Protein AF-A0A5B9PHZ6-F1 (afdb_monomer_lite)

pLDDT: mean 71.84, std 15.95, range [40.38, 92.25]

Organism: NCBI:txid980251

Secondary structure (DSSP, 8-state):
---EE-TTT--EE-TTTS--EEEEE----------GGG--HHHHHHHHHHHHHHTTT-HHHHTT---EEEEE-HHHHHHHHH-TT------------

Sequence (97 aa):
MIHYSCDRCNKAINAEEEIRYVVRIDVQLAIGDRDNDQIDEASLAELEEMLDEIDAPSDEFTELANAKTFDLCSQCYSEYIDNPLAIETIGLGFSKN

Structure (mmCIF, N/CA/C/O backbone):
data_AF-A0A5B9PHZ6-F1
#
_entry.id   AF-A0A5B9PHZ6-F1
#
loop_
_atom_site.group_PDB
_atom_site.id
_atom_site.type_symbol
_atom_site.label_atom_id
_atom_site.label_alt_id
_atom_site.label_comp_id
_atom_site.label_asym_id
_atom_site.label_entity_id
_atom_site.label_seq_id
_atom_site.pdbx_PDB_ins_code
_atom_site.Cartn_x
_atom_site.Cartn_y
_atom_site.Cartn_z
_atom_site.occupancy
_atom_site.B_iso_or_equiv
_atom_site.auth_seq_id
_atom_site.auth_comp_id
_atom_site.auth_asym_id
_atom_site.auth_atom_id
_atom_site.pdbx_PDB_model_num
ATOM 1 N N . MET A 1 1 ? 0.157 -2.617 24.764 1.00 57.56 1 MET A N 1
ATOM 2 C CA . MET A 1 1 ? -0.662 -3.020 23.604 1.00 57.56 1 MET A CA 1
ATOM 3 C C . MET A 1 1 ? -0.170 -2.239 22.405 1.00 57.56 1 MET A C 1
ATOM 5 O O . MET A 1 1 ? 0.044 -1.041 22.538 1.00 57.56 1 MET A O 1
ATOM 9 N N . ILE A 1 2 ? 0.117 -2.918 21.298 1.00 66.69 2 ILE A N 1
ATOM 10 C CA . ILE A 1 2 ? 0.574 -2.269 20.066 1.00 66.69 2 ILE A CA 1
ATOM 11 C C . ILE A 1 2 ? -0.688 -1.815 19.334 1.00 66.69 2 ILE A C 1
ATOM 13 O O . ILE A 1 2 ? -1.502 -2.650 18.953 1.00 66.69 2 ILE A O 1
ATOM 17 N N . HIS A 1 3 ? -0.883 -0.505 19.210 1.00 70.69 3 HIS A N 1
ATOM 18 C CA . HIS A 1 3 ? -1.966 0.051 18.407 1.00 70.69 3 HIS A CA 1
ATOM 19 C C . HIS A 1 3 ? -1.475 0.170 16.967 1.00 70.69 3 HIS A C 1
ATOM 21 O O . HIS A 1 3 ? -0.425 0.765 16.727 1.00 70.69 3 HIS A O 1
ATOM 27 N N . TYR A 1 4 ? -2.223 -0.400 16.029 1.00 83.50 4 TYR A N 1
ATOM 28 C CA . TYR A 1 4 ? -1.989 -0.204 14.602 1.00 83.50 4 TYR A CA 1
ATOM 29 C C . TYR A 1 4 ? -2.910 0.902 14.099 1.00 83.50 4 TYR A C 1
ATOM 31 O O . TYR A 1 4 ? -3.967 1.140 14.680 1.00 83.50 4 TYR A O 1
ATOM 39 N N . SER A 1 5 ? -2.526 1.591 13.035 1.00 88.69 5 SER A N 1
ATOM 40 C CA . SER A 1 5 ? -3.342 2.629 12.407 1.00 88.69 5 SER A CA 1
ATOM 41 C C . SER A 1 5 ? -3.489 2.327 10.929 1.00 88.69 5 SER A C 1
ATOM 43 O O . SER A 1 5 ? -2.519 1.957 10.282 1.00 88.69 5 SER A O 1
ATOM 45 N N . CYS A 1 6 ? -4.696 2.491 10.401 1.00 91.94 6 CYS A N 1
ATOM 46 C CA . CYS A 1 6 ? -4.942 2.379 8.972 1.00 91.94 6 CYS A CA 1
ATOM 47 C C . CYS A 1 6 ? -4.344 3.594 8.251 1.00 91.94 6 CYS A C 1
ATOM 49 O O . CYS A 1 6 ? -4.803 4.710 8.493 1.00 91.94 6 CYS A O 1
ATOM 51 N N . ASP A 1 7 ? -3.405 3.390 7.327 1.00 90.69 7 ASP A N 1
ATOM 52 C CA . ASP A 1 7 ? -2.720 4.466 6.588 1.00 90.69 7 ASP A CA 1
ATOM 53 C C . ASP A 1 7 ? -3.653 5.267 5.665 1.00 90.69 7 ASP A C 1
ATOM 55 O O . ASP A 1 7 ? -3.338 6.383 5.256 1.00 90.69 7 ASP A O 1
ATOM 59 N N . ARG A 1 8 ? -4.827 4.717 5.326 1.00 88.44 8 ARG A N 1
ATOM 60 C CA . ARG A 1 8 ? -5.790 5.374 4.430 1.00 88.44 8 ARG A CA 1
ATOM 61 C C . ARG A 1 8 ? -6.783 6.278 5.158 1.00 88.44 8 ARG A C 1
ATOM 63 O O . ARG A 1 8 ? -7.061 7.379 4.696 1.00 88.44 8 ARG A O 1
ATOM 70 N N . CYS A 1 9 ? -7.367 5.809 6.261 1.00 90.88 9 CYS A N 1
ATOM 71 C CA . CYS A 1 9 ? -8.396 6.555 7.001 1.00 90.88 9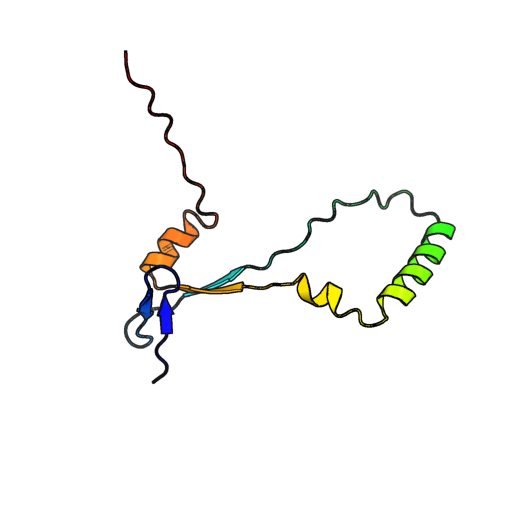 CYS A CA 1
ATOM 72 C C . CYS A 1 9 ? -7.927 7.074 8.366 1.00 90.88 9 CYS A C 1
ATOM 74 O O . CYS A 1 9 ? -8.711 7.713 9.068 1.00 90.88 9 CYS A O 1
ATOM 76 N N . ASN A 1 10 ? -6.677 6.793 8.751 1.00 89.88 10 ASN A N 1
ATOM 77 C CA . ASN A 1 10 ? -6.057 7.140 10.034 1.00 89.88 10 ASN A CA 1
ATOM 78 C C . ASN A 1 10 ? -6.788 6.605 11.279 1.00 89.88 10 ASN A C 1
ATOM 80 O O . ASN A 1 10 ? -6.532 7.055 12.395 1.00 89.88 10 ASN A O 1
ATOM 84 N N . LYS A 1 11 ? -7.697 5.635 11.122 1.00 88.06 11 LYS A N 1
ATOM 85 C CA . LYS A 1 11 ? -8.363 4.986 12.259 1.00 88.06 11 LYS A CA 1
ATOM 86 C C . LYS A 1 11 ? -7.415 4.007 12.943 1.00 88.06 11 LYS A C 1
ATOM 88 O O . LYS A 1 11 ? -6.673 3.296 12.268 1.00 88.06 11 LYS A O 1
ATOM 93 N N . ALA A 1 12 ? -7.478 3.943 14.271 1.00 86.06 12 ALA A N 1
ATOM 94 C CA . ALA A 1 12 ? -6.799 2.901 15.030 1.00 86.06 12 ALA A CA 1
ATOM 95 C C . ALA A 1 12 ? -7.445 1.543 14.721 1.00 86.06 12 ALA A C 1
ATOM 97 O O . ALA A 1 12 ? -8.659 1.409 14.844 1.00 86.06 12 ALA A O 1
ATOM 98 N N . ILE A 1 13 ? -6.628 0.574 14.316 1.00 84.81 13 ILE A N 1
ATOM 99 C CA . ILE A 1 13 ? -7.013 -0.812 14.070 1.00 84.81 13 ILE A CA 1
ATOM 100 C C . ILE A 1 13 ? -6.845 -1.566 15.384 1.00 84.81 13 ILE A C 1
ATOM 102 O O . ILE A 1 13 ? -5.724 -1.713 15.891 1.00 84.81 13 ILE A O 1
ATOM 106 N N . ASN A 1 14 ? -7.954 -2.042 15.941 1.00 81.00 14 ASN A N 1
ATOM 107 C CA . ASN A 1 14 ? -7.911 -2.869 17.139 1.00 81.00 14 ASN A CA 1
ATOM 108 C C . ASN A 1 14 ? -7.722 -4.342 16.752 1.00 81.00 14 ASN A C 1
ATOM 110 O O . ASN A 1 14 ? -8.671 -5.011 16.360 1.00 81.00 14 ASN A O 1
ATOM 114 N N . ALA A 1 15 ? -6.500 -4.866 16.880 1.00 74.75 15 ALA A N 1
ATOM 115 C CA . ALA A 1 15 ? -6.168 -6.238 16.475 1.00 74.75 15 ALA A CA 1
ATOM 116 C C . ALA A 1 15 ? -6.955 -7.339 17.223 1.00 74.75 15 ALA A C 1
ATOM 118 O O . ALA A 1 15 ? -6.920 -8.494 16.805 1.00 74.75 15 ALA A O 1
ATOM 119 N N . GLU A 1 16 ? -7.642 -7.003 18.321 1.00 77.25 16 GLU A N 1
ATOM 120 C CA . GLU A 1 16 ? -8.525 -7.926 19.046 1.00 77.25 16 GLU A CA 1
ATOM 121 C C . GLU A 1 16 ? -9.956 -7.959 18.477 1.00 77.25 16 GLU A C 1
ATOM 123 O O . GLU A 1 16 ? -10.656 -8.956 18.643 1.00 77.25 16 GLU A O 1
ATOM 128 N N . GLU A 1 17 ? -10.392 -6.895 17.793 1.00 77.44 17 GLU A N 1
ATOM 129 C CA . GLU A 1 17 ? -11.771 -6.724 17.307 1.00 77.44 17 GLU A CA 1
ATOM 130 C C . GLU A 1 17 ? -11.885 -6.780 15.776 1.00 77.44 17 GLU A C 1
ATOM 132 O O . GLU A 1 17 ? -12.944 -7.131 15.253 1.00 77.44 17 GLU A O 1
ATOM 137 N N . GLU A 1 18 ? -10.815 -6.462 15.040 1.00 78.94 18 GLU A N 1
ATOM 138 C CA . GLU A 1 18 ? -10.827 -6.397 13.577 1.00 78.94 18 GLU A CA 1
ATOM 139 C C . GLU A 1 18 ? -9.573 -6.994 12.917 1.00 78.94 18 GLU A C 1
ATOM 141 O O . GLU A 1 18 ? -8.473 -7.012 13.473 1.00 78.94 18 GLU A O 1
ATOM 146 N N . ILE A 1 19 ? -9.745 -7.482 11.681 1.00 85.44 19 ILE A N 1
ATOM 147 C CA . ILE A 1 19 ? -8.661 -8.051 10.874 1.00 85.44 19 ILE A CA 1
ATOM 148 C C . ILE A 1 19 ? -7.819 -6.915 10.284 1.00 85.44 19 ILE A C 1
ATOM 150 O O . ILE A 1 19 ? -8.321 -6.073 9.531 1.00 85.44 19 ILE A O 1
ATOM 154 N N . ARG A 1 20 ? -6.521 -6.938 10.597 1.00 88.75 20 ARG A N 1
ATOM 155 C CA . ARG A 1 20 ? -5.491 -6.072 10.013 1.00 88.75 20 ARG A CA 1
ATOM 156 C C . ARG A 1 20 ? -4.995 -6.651 8.690 1.00 88.75 20 ARG A C 1
ATOM 158 O O . ARG A 1 20 ? -4.549 -7.797 8.649 1.00 88.75 20 ARG A O 1
ATOM 165 N N . TYR A 1 21 ? -4.995 -5.833 7.645 1.00 89.75 21 TYR A N 1
ATOM 166 C CA . TYR A 1 21 ? -4.402 -6.163 6.351 1.00 89.75 21 TYR A CA 1
ATOM 167 C C . TYR A 1 21 ? -3.088 -5.410 6.175 1.00 89.75 21 TYR A C 1
ATOM 169 O O . TYR A 1 21 ? -3.015 -4.221 6.470 1.00 89.75 21 TYR A O 1
ATOM 177 N N . VAL A 1 22 ? -2.064 -6.103 5.677 1.00 91.25 22 VAL A N 1
ATOM 178 C CA . VAL A 1 22 ? -0.751 -5.522 5.378 1.00 91.25 22 VAL A CA 1
ATOM 179 C C . VAL A 1 22 ? -0.529 -5.597 3.874 1.00 91.25 22 VAL A C 1
ATOM 181 O O . VAL A 1 22 ? -0.546 -6.686 3.300 1.00 91.25 22 VAL A O 1
ATOM 184 N N . VAL A 1 23 ? -0.338 -4.447 3.234 1.00 90.50 23 VAL A N 1
ATOM 185 C CA . VAL A 1 23 ? -0.077 -4.332 1.796 1.00 90.50 23 VAL A CA 1
ATOM 186 C C . VAL A 1 23 ? 1.387 -3.981 1.596 1.00 90.50 23 VAL A C 1
ATOM 188 O O . VAL A 1 23 ? 1.853 -2.981 2.135 1.00 90.50 23 VAL A O 1
ATOM 191 N N . ARG A 1 24 ? 2.106 -4.777 0.800 1.00 91.06 24 ARG A N 1
ATOM 192 C CA . ARG A 1 24 ? 3.472 -4.469 0.366 1.00 91.06 24 ARG A CA 1
ATOM 193 C C . ARG A 1 24 ? 3.474 -4.169 -1.127 1.00 91.06 24 ARG A C 1
ATOM 195 O O . ARG A 1 24 ? 2.984 -4.978 -1.910 1.00 91.06 24 ARG A O 1
ATOM 202 N N . ILE A 1 25 ? 4.005 -3.009 -1.495 1.00 88.00 25 ILE A N 1
ATOM 203 C CA . ILE A 1 25 ? 4.163 -2.578 -2.882 1.00 88.00 25 ILE A CA 1
ATOM 204 C C . ILE A 1 25 ? 5.649 -2.600 -3.206 1.00 88.00 25 ILE A C 1
ATOM 206 O O . ILE A 1 25 ? 6.413 -1.798 -2.668 1.00 88.00 25 ILE A O 1
ATOM 210 N N . ASP A 1 26 ? 6.015 -3.513 -4.098 1.00 85.62 26 ASP A N 1
ATOM 211 C CA . ASP A 1 26 ? 7.365 -3.679 -4.618 1.00 85.62 26 ASP A CA 1
ATOM 212 C C . ASP A 1 26 ? 7.409 -3.061 -6.028 1.00 85.62 26 ASP A C 1
ATOM 214 O O . ASP A 1 26 ? 6.629 -3.440 -6.903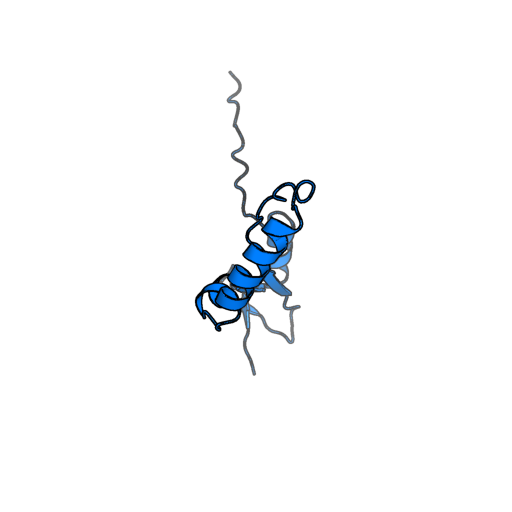 1.00 85.62 26 ASP A 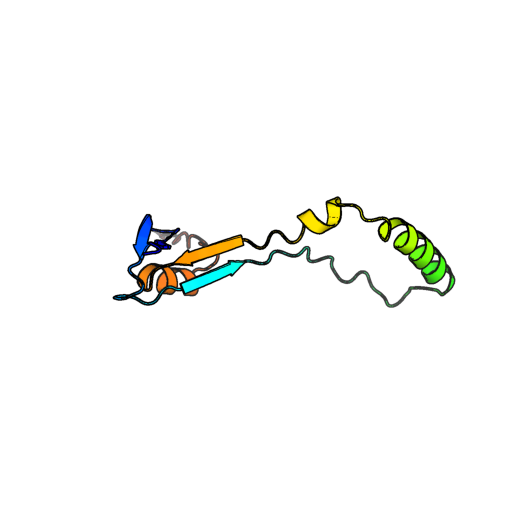O 1
ATOM 218 N N . VAL A 1 27 ? 8.278 -2.067 -6.241 1.00 80.94 27 VAL A N 1
ATOM 219 C CA . VAL A 1 27 ? 8.441 -1.382 -7.535 1.00 80.94 27 VAL A CA 1
ATOM 220 C C . VAL A 1 27 ? 9.778 -1.790 -8.130 1.00 80.94 27 VAL A C 1
ATOM 222 O O . VAL A 1 27 ? 10.808 -1.676 -7.475 1.00 80.94 27 VAL A O 1
ATOM 225 N N . GLN A 1 28 ? 9.756 -2.266 -9.370 1.00 78.12 28 GLN A N 1
ATOM 226 C CA . GLN A 1 28 ? 10.946 -2.691 -10.100 1.00 78.12 28 GLN A CA 1
ATOM 227 C C . GLN A 1 28 ? 10.995 -1.972 -11.444 1.00 78.12 28 GLN A C 1
ATOM 229 O O . GLN A 1 28 ? 9.959 -1.726 -12.067 1.00 78.12 28 GLN A O 1
ATOM 234 N N . LEU A 1 29 ? 12.202 -1.637 -11.901 1.00 79.00 29 LEU A N 1
ATOM 235 C CA . LEU A 1 29 ? 12.392 -1.144 -13.258 1.00 79.00 29 LEU A CA 1
ATOM 236 C C . LEU A 1 29 ? 12.129 -2.289 -14.235 1.00 79.00 29 LEU A C 1
ATOM 238 O O . LEU A 1 29 ? 12.845 -3.288 -14.241 1.00 79.00 29 LEU A O 1
ATOM 242 N N . ALA A 1 30 ? 11.126 -2.120 -15.092 1.00 73.62 30 ALA A N 1
ATOM 243 C CA . ALA A 1 30 ? 10.966 -2.957 -16.269 1.00 73.62 30 ALA A CA 1
ATOM 244 C C . ALA A 1 30 ? 12.024 -2.536 -17.299 1.00 73.62 30 ALA A C 1
ATOM 246 O O . ALA A 1 30 ? 11.759 -1.731 -18.192 1.00 73.62 30 ALA A O 1
ATOM 247 N N . ILE A 1 31 ? 13.254 -3.025 -17.137 1.00 74.25 31 ILE A N 1
ATOM 248 C CA . ILE A 1 31 ? 14.260 -2.947 -18.195 1.00 74.25 31 ILE A CA 1
ATOM 249 C C . ILE A 1 31 ? 13.763 -3.915 -19.269 1.00 74.25 31 ILE A C 1
ATOM 251 O O . ILE A 1 31 ? 13.744 -5.121 -19.044 1.00 74.25 31 ILE A O 1
ATOM 255 N N . GLY A 1 32 ? 13.245 -3.379 -20.379 1.00 55.72 32 GLY A N 1
ATOM 256 C CA . GLY A 1 32 ? 12.768 -4.201 -21.489 1.00 55.72 32 GLY A CA 1
ATOM 257 C C . GLY A 1 32 ? 13.870 -5.157 -21.922 1.00 55.72 32 GLY A C 1
ATOM 258 O O . GLY A 1 32 ? 15.025 -4.730 -21.970 1.00 55.72 32 GLY A O 1
ATOM 259 N N . ASP A 1 33 ? 13.508 -6.418 -22.184 1.00 53.00 33 ASP A N 1
ATOM 260 C CA . ASP A 1 33 ? 14.409 -7.436 -22.726 1.00 53.00 33 ASP A CA 1
ATOM 261 C C . ASP A 1 33 ? 15.202 -6.812 -23.873 1.00 53.00 33 ASP A C 1
ATOM 263 O O . ASP A 1 33 ? 14.694 -6.593 -24.973 1.00 53.00 33 ASP A O 1
ATOM 267 N N . ARG A 1 34 ? 16.448 -6.431 -23.587 1.00 53.50 34 ARG A N 1
ATOM 268 C CA . ARG A 1 34 ? 17.397 -6.081 -24.630 1.00 53.50 34 ARG A CA 1
ATOM 269 C C . ARG A 1 34 ? 17.653 -7.409 -25.314 1.00 53.50 34 ARG A C 1
ATOM 271 O O . ARG A 1 34 ? 18.144 -8.310 -24.643 1.00 53.50 34 ARG A O 1
ATOM 278 N N . ASP A 1 35 ? 17.232 -7.525 -26.572 1.00 51.62 35 ASP A N 1
ATOM 279 C CA . ASP A 1 35 ? 17.379 -8.706 -27.425 1.00 51.62 35 ASP A CA 1
ATOM 280 C C . ASP A 1 35 ? 18.673 -9.472 -27.089 1.00 51.62 35 ASP A C 1
ATOM 282 O O . ASP A 1 35 ? 19.766 -9.096 -27.510 1.00 51.62 35 ASP A O 1
ATOM 286 N N . ASN A 1 36 ? 18.547 -10.538 -26.290 1.00 52.84 36 ASN A N 1
ATOM 287 C CA . ASN A 1 36 ? 19.668 -11.376 -25.845 1.00 52.84 36 ASN A CA 1
ATOM 288 C C . ASN A 1 36 ? 20.188 -12.282 -26.977 1.00 52.84 36 ASN A C 1
ATOM 290 O O . ASN A 1 36 ? 21.158 -13.013 -26.804 1.00 52.84 36 ASN A O 1
ATOM 294 N N . ASP A 1 37 ? 19.568 -12.222 -28.156 1.00 52.00 37 ASP A N 1
ATOM 295 C CA . ASP A 1 37 ? 19.827 -13.138 -29.266 1.00 52.00 37 ASP A CA 1
ATOM 296 C C . ASP A 1 37 ? 21.069 -12.764 -30.104 1.00 52.00 37 ASP A C 1
ATOM 298 O O . ASP A 1 37 ? 21.364 -13.431 -31.096 1.00 52.00 37 ASP A O 1
ATOM 302 N N . GLN A 1 38 ? 21.816 -11.715 -29.730 1.00 52.25 38 GLN A N 1
ATOM 303 C CA . GLN A 1 38 ? 23.059 -11.304 -30.407 1.00 52.25 38 GLN A CA 1
ATOM 304 C C . GLN A 1 38 ? 24.199 -10.936 -29.446 1.00 52.25 38 GLN A C 1
ATOM 306 O O . GLN A 1 38 ? 25.019 -10.077 -29.766 1.00 52.25 38 GLN A O 1
ATOM 311 N N . ILE A 1 39 ? 24.288 -11.572 -28.276 1.00 55.81 39 ILE A N 1
ATOM 312 C CA . ILE A 1 39 ? 25.510 -11.458 -27.468 1.00 55.81 39 ILE A CA 1
ATOM 313 C C . ILE A 1 39 ? 26.557 -12.401 -28.074 1.00 55.81 39 ILE A C 1
ATOM 315 O O . ILE A 1 39 ? 26.465 -13.622 -27.947 1.00 55.81 39 ILE A O 1
ATOM 319 N N . ASP A 1 40 ? 27.523 -11.834 -28.795 1.00 57.78 40 ASP A N 1
ATOM 320 C CA . ASP A 1 40 ? 28.715 -12.562 -29.217 1.00 57.78 40 ASP A CA 1
ATOM 321 C C . ASP A 1 40 ? 29.649 -12.819 -28.016 1.00 57.78 40 ASP A C 1
ATOM 323 O O . ASP A 1 40 ? 29.584 -12.162 -26.979 1.00 57.78 40 ASP A O 1
ATOM 327 N N . GLU A 1 41 ? 30.524 -13.818 -28.125 1.00 57.09 41 GLU A N 1
ATOM 328 C CA . GLU A 1 41 ? 31.405 -14.231 -27.019 1.00 57.09 41 GLU A CA 1
ATOM 329 C C . GLU A 1 41 ? 32.434 -13.148 -26.634 1.00 57.09 41 GLU A C 1
ATOM 331 O O . GLU A 1 41 ? 32.989 -13.175 -25.540 1.00 57.09 41 GLU A O 1
ATOM 336 N N . ALA A 1 42 ? 32.637 -12.147 -27.500 1.00 57.00 42 ALA A N 1
ATOM 337 C CA . ALA A 1 42 ? 33.414 -10.948 -27.192 1.00 57.00 42 ALA A CA 1
ATOM 338 C C . ALA A 1 42 ? 32.637 -9.972 -26.287 1.00 57.00 42 ALA A C 1
ATOM 340 O O . ALA A 1 42 ? 33.214 -9.425 -25.350 1.00 57.00 42 ALA A O 1
ATOM 341 N N . SER A 1 43 ? 31.329 -9.813 -26.513 1.00 60.16 43 SER A N 1
ATOM 342 C CA . SER A 1 43 ? 30.435 -9.003 -25.678 1.00 60.16 43 SER A CA 1
ATOM 343 C C . SER A 1 43 ? 30.225 -9.615 -24.291 1.00 60.16 43 SER A C 1
ATOM 345 O O . SER A 1 43 ? 30.029 -8.879 -23.332 1.00 60.16 43 SER A O 1
ATOM 347 N N . LEU A 1 44 ? 30.294 -10.946 -24.147 1.00 62.09 44 LEU A N 1
ATOM 348 C CA . LEU A 1 44 ? 30.238 -11.598 -22.828 1.00 62.09 44 LEU A CA 1
ATOM 349 C C . LEU A 1 44 ? 31.430 -11.224 -21.938 1.00 62.09 44 LEU A C 1
ATOM 351 O O . LEU A 1 44 ? 31.235 -10.997 -20.749 1.00 62.09 44 LEU A O 1
ATOM 355 N N . ALA A 1 45 ? 32.632 -11.113 -22.508 1.00 65.75 45 ALA A N 1
ATOM 356 C CA . ALA A 1 45 ? 33.826 -10.720 -21.760 1.00 65.75 45 ALA A CA 1
ATOM 357 C C . ALA A 1 45 ? 33.780 -9.244 -21.321 1.00 65.75 45 ALA A C 1
ATOM 359 O O . ALA A 1 45 ? 34.160 -8.928 -20.197 1.00 65.75 45 ALA A O 1
ATOM 360 N N . GLU A 1 46 ? 33.263 -8.347 -22.171 1.00 60.72 46 GLU A N 1
ATOM 361 C CA . GLU A 1 46 ? 33.008 -6.949 -21.783 1.00 60.72 46 GLU A CA 1
ATOM 362 C C . GLU A 1 46 ? 31.911 -6.845 -20.710 1.00 60.72 46 GLU A C 1
ATOM 364 O O . GLU A 1 46 ? 32.022 -6.038 -19.790 1.00 60.72 46 GLU A O 1
ATOM 369 N N . LEU A 1 47 ? 30.868 -7.682 -20.779 1.00 63.78 47 LEU A N 1
ATOM 370 C CA . LEU A 1 47 ? 29.827 -7.736 -19.750 1.00 63.78 47 LEU A CA 1
ATOM 371 C C . LEU A 1 47 ? 30.356 -8.274 -18.414 1.00 63.78 47 LEU A C 1
ATOM 373 O O . LEU A 1 47 ? 29.958 -7.750 -17.379 1.00 63.78 47 LEU A O 1
ATOM 377 N N . GLU A 1 48 ? 31.242 -9.275 -18.413 1.00 62.81 48 GLU A N 1
ATOM 378 C CA . GLU A 1 48 ? 31.908 -9.753 -17.190 1.00 62.81 48 GLU A CA 1
ATOM 379 C C . GLU A 1 48 ? 32.756 -8.651 -16.541 1.00 62.81 48 GLU A C 1
ATOM 381 O O . GLU A 1 48 ? 32.644 -8.444 -15.336 1.00 62.81 48 GLU A O 1
ATOM 386 N N . GLU A 1 49 ? 33.519 -7.879 -17.322 1.00 65.88 49 GLU A N 1
ATOM 387 C CA . GLU A 1 49 ? 34.309 -6.752 -16.800 1.00 65.88 49 GLU A CA 1
ATOM 388 C C . GLU A 1 49 ? 33.415 -5.641 -16.214 1.00 65.88 49 GLU A C 1
ATOM 390 O O . GLU A 1 49 ? 33.708 -5.095 -15.149 1.00 65.88 49 GLU A O 1
ATOM 395 N N . MET A 1 50 ? 32.276 -5.353 -16.854 1.00 62.44 50 MET A N 1
ATOM 396 C CA . MET A 1 50 ? 31.287 -4.399 -16.338 1.00 62.44 50 MET A CA 1
ATOM 397 C C . MET A 1 50 ? 30.558 -4.909 -15.085 1.00 62.44 50 MET A C 1
ATOM 399 O O . MET A 1 50 ? 30.214 -4.115 -14.211 1.00 62.44 50 MET A O 1
ATOM 403 N N . LEU A 1 51 ? 30.293 -6.215 -14.983 1.00 63.47 51 LEU A N 1
ATOM 404 C CA . LEU A 1 51 ? 29.662 -6.824 -13.809 1.00 63.47 51 LEU A CA 1
ATOM 405 C C . LEU A 1 51 ? 30.620 -6.867 -12.611 1.00 63.47 51 LEU A C 1
ATOM 407 O O . LEU A 1 51 ? 30.180 -6.578 -11.501 1.00 63.47 51 LEU A O 1
ATOM 411 N N . ASP A 1 52 ? 31.912 -7.123 -12.834 1.00 62.56 52 ASP A N 1
ATOM 412 C CA . ASP A 1 52 ? 32.956 -7.027 -11.802 1.00 62.56 52 ASP A CA 1
ATOM 413 C C . ASP A 1 52 ? 33.096 -5.589 -11.254 1.00 62.56 52 ASP A C 1
ATOM 415 O O . ASP A 1 52 ? 33.416 -5.394 -10.078 1.00 62.56 52 ASP A O 1
ATOM 419 N N . GLU A 1 53 ? 32.805 -4.566 -12.069 1.00 57.22 53 GLU A N 1
ATOM 420 C CA . GLU A 1 53 ? 32.753 -3.161 -11.633 1.00 57.22 53 GLU A CA 1
ATOM 421 C C . GLU A 1 53 ? 31.475 -2.838 -10.822 1.00 57.22 53 GLU A C 1
ATOM 423 O O . GLU A 1 53 ? 31.511 -2.000 -9.918 1.00 57.22 53 GLU A O 1
ATOM 428 N N . ILE A 1 54 ? 30.362 -3.539 -11.087 1.00 55.94 54 ILE A N 1
ATOM 429 C CA . ILE A 1 54 ? 29.082 -3.427 -10.354 1.00 55.94 54 ILE A CA 1
ATOM 430 C C . ILE A 1 54 ? 29.102 -4.203 -9.023 1.00 55.94 54 ILE A C 1
ATOM 432 O O . ILE A 1 54 ? 28.386 -3.824 -8.094 1.00 55.94 54 ILE A O 1
ATOM 436 N N . ASP A 1 55 ? 29.921 -5.253 -8.901 1.00 51.72 55 ASP A N 1
ATOM 437 C CA . ASP A 1 55 ? 30.074 -6.051 -7.671 1.00 51.72 55 ASP A CA 1
ATOM 438 C C . ASP A 1 55 ? 30.891 -5.322 -6.580 1.00 51.72 55 ASP A C 1
ATOM 440 O O . ASP A 1 55 ? 30.972 -5.759 -5.426 1.00 51.72 55 ASP A O 1
ATOM 444 N N . ALA A 1 56 ? 31.451 -4.147 -6.897 1.00 52.31 56 ALA A N 1
ATOM 445 C CA . ALA A 1 56 ? 31.748 -3.154 -5.876 1.00 52.31 56 ALA A CA 1
ATOM 446 C C . ALA A 1 56 ? 30.405 -2.703 -5.279 1.00 52.31 56 ALA A C 1
ATOM 448 O O . ALA A 1 56 ? 29.585 -2.182 -6.029 1.00 52.31 56 ALA A O 1
ATOM 449 N N . PRO A 1 57 ? 30.146 -2.876 -3.966 1.00 46.50 57 PRO A N 1
ATOM 450 C CA . PRO A 1 57 ? 28.844 -2.587 -3.376 1.00 46.50 57 PRO A CA 1
ATOM 451 C C . PRO A 1 57 ? 28.530 -1.096 -3.527 1.00 46.50 57 PRO A C 1
ATOM 453 O O . PRO A 1 57 ? 28.891 -0.271 -2.689 1.00 46.50 57 PRO A O 1
ATOM 456 N N . SER A 1 58 ? 27.885 -0.743 -4.634 1.00 49.53 58 SER A N 1
ATOM 457 C CA . SER A 1 58 ? 27.305 0.563 -4.844 1.00 49.53 58 SER A CA 1
ATOM 458 C C . SER A 1 58 ? 25.977 0.532 -4.104 1.00 49.53 58 SER A C 1
ATOM 460 O O . SER A 1 58 ? 25.011 -0.118 -4.505 1.00 49.53 58 SER A O 1
ATOM 462 N N . ASP A 1 59 ? 25.935 1.232 -2.973 1.00 52.19 59 ASP A N 1
ATOM 463 C CA . ASP A 1 59 ? 24.708 1.463 -2.202 1.00 52.19 59 ASP A CA 1
ATOM 464 C C . ASP A 1 59 ? 23.560 2.033 -3.074 1.00 52.19 59 ASP A C 1
ATOM 466 O O . ASP A 1 59 ? 22.399 1.975 -2.677 1.00 52.19 59 ASP A O 1
ATOM 470 N N . GLU A 1 60 ? 23.852 2.519 -4.289 1.00 50.22 60 GLU A N 1
ATOM 471 C CA . GLU A 1 60 ? 22.888 3.061 -5.252 1.00 50.22 60 GLU A CA 1
ATOM 472 C C . GLU A 1 60 ? 21.878 2.032 -5.793 1.00 50.22 60 GLU A C 1
ATOM 474 O O . GLU A 1 60 ? 20.725 2.393 -6.033 1.00 50.22 60 GLU A O 1
ATOM 479 N N . PHE A 1 61 ? 22.235 0.748 -5.949 1.00 44.81 61 PHE A N 1
ATOM 480 C CA . PHE A 1 61 ? 21.271 -0.249 -6.455 1.00 44.81 61 PHE A CA 1
ATOM 481 C C . PHE A 1 61 ? 20.290 -0.739 -5.381 1.00 44.81 61 PHE A C 1
ATOM 483 O O . PHE A 1 61 ? 19.173 -1.162 -5.691 1.00 44.81 61 PHE A O 1
ATOM 490 N N . THR A 1 62 ? 20.671 -0.636 -4.108 1.00 48.56 62 THR A N 1
ATOM 491 C CA . THR A 1 62 ? 19.818 -1.037 -2.980 1.00 48.56 62 THR A CA 1
ATOM 492 C C . THR A 1 62 ? 18.653 -0.058 -2.782 1.00 48.56 62 THR A C 1
ATOM 494 O O . THR A 1 62 ? 17.582 -0.463 -2.329 1.00 48.56 62 THR A O 1
ATOM 497 N N . GLU A 1 63 ? 18.795 1.204 -3.208 1.00 48.91 63 GLU A N 1
ATOM 498 C CA . GLU A 1 63 ? 17.710 2.197 -3.159 1.00 48.91 63 GLU A CA 1
ATOM 499 C C . GLU A 1 63 ? 16.575 1.932 -4.165 1.00 48.91 63 GLU A C 1
ATOM 501 O O . GLU A 1 63 ? 15.485 2.487 -4.025 1.00 48.91 63 GLU A O 1
ATOM 506 N N . LEU A 1 64 ? 16.772 1.074 -5.172 1.00 51.22 64 LEU A N 1
ATOM 507 C CA . LEU A 1 64 ? 15.749 0.795 -6.189 1.00 51.22 64 LEU A CA 1
ATOM 508 C C . LEU A 1 64 ? 14.674 -0.199 -5.732 1.00 51.22 64 LEU A C 1
ATOM 510 O O . LEU A 1 64 ? 13.564 -0.176 -6.263 1.00 51.22 64 LEU A O 1
ATOM 514 N N . ALA A 1 65 ? 14.943 -1.005 -4.704 1.00 53.00 65 ALA A N 1
ATOM 515 C CA . ALA A 1 65 ? 13.959 -1.896 -4.092 1.00 53.00 65 ALA A CA 1
ATOM 516 C C . ALA A 1 65 ? 13.212 -1.194 -2.942 1.00 53.00 65 ALA A C 1
ATOM 518 O O . ALA A 1 65 ? 13.195 -1.660 -1.803 1.00 53.00 65 ALA A O 1
ATOM 519 N N . ASN A 1 66 ? 12.582 -0.051 -3.228 1.00 60.38 66 ASN A N 1
ATOM 520 C CA . ASN A 1 66 ? 11.766 0.678 -2.253 1.00 60.38 66 ASN A CA 1
ATOM 521 C C . ASN A 1 66 ? 10.416 -0.024 -2.025 1.00 60.38 66 ASN A C 1
ATOM 523 O O . ASN A 1 66 ? 9.367 0.443 -2.474 1.00 60.38 66 ASN A O 1
ATOM 527 N N . ALA A 1 67 ? 10.443 -1.149 -1.311 1.00 71.38 67 ALA A N 1
ATOM 528 C CA . ALA A 1 67 ? 9.251 -1.847 -0.853 1.00 71.38 67 ALA A CA 1
ATOM 529 C C . ALA A 1 67 ? 8.511 -0.987 0.184 1.00 71.38 67 ALA A C 1
ATOM 531 O O . ALA A 1 67 ? 8.961 -0.831 1.323 1.00 71.38 67 ALA A O 1
ATOM 532 N N . LYS A 1 68 ? 7.361 -0.416 -0.183 1.00 84.62 68 LYS A N 1
ATOM 533 C CA . LYS A 1 68 ? 6.512 0.315 0.772 1.00 84.62 68 LYS A CA 1
ATOM 534 C C . LYS A 1 68 ? 5.509 -0.644 1.396 1.00 84.62 68 LYS A C 1
ATOM 536 O O . LYS A 1 68 ? 4.826 -1.376 0.684 1.00 84.62 68 LYS A O 1
ATOM 541 N N . THR A 1 69 ? 5.417 -0.626 2.722 1.00 88.94 69 THR A N 1
ATOM 542 C CA . THR A 1 69 ? 4.445 -1.423 3.478 1.00 88.94 69 THR A CA 1
ATOM 543 C C . THR A 1 69 ? 3.402 -0.504 4.100 1.00 88.94 69 THR A C 1
ATOM 545 O O . THR A 1 69 ? 3.767 0.524 4.665 1.00 88.94 69 THR A O 1
ATOM 548 N N . PHE A 1 70 ? 2.132 -0.887 4.001 1.00 91.00 70 PHE A N 1
ATOM 549 C CA . PHE A 1 70 ? 0.984 -0.143 4.511 1.00 91.00 70 PHE A CA 1
ATOM 550 C C . PHE A 1 70 ? 0.065 -1.051 5.324 1.00 91.00 70 PHE A C 1
ATOM 552 O O . PHE A 1 70 ? -0.127 -2.221 4.984 1.00 91.00 70 PHE A O 1
ATOM 559 N N . ASP A 1 71 ? -0.546 -0.489 6.356 1.00 91.75 71 ASP A N 1
ATOM 560 C CA . ASP A 1 71 ? -1.559 -1.112 7.192 1.00 91.75 71 ASP A CA 1
ATOM 561 C C . ASP A 1 71 ? -2.950 -0.596 6.823 1.00 91.75 71 ASP A C 1
ATOM 563 O O . ASP A 1 71 ? -3.213 0.605 6.812 1.00 91.75 71 ASP A O 1
ATOM 567 N N . LEU A 1 72 ? -3.879 -1.511 6.546 1.00 92.19 72 LEU A N 1
ATOM 568 C CA . LEU A 1 72 ? -5.260 -1.193 6.191 1.00 92.19 72 LEU A CA 1
ATOM 569 C C . LEU A 1 72 ? -6.251 -1.938 7.091 1.00 92.19 72 LEU A C 1
ATOM 571 O O . LEU A 1 72 ? -6.066 -3.108 7.433 1.00 92.19 72 LEU A O 1
ATOM 575 N N . CYS A 1 73 ? -7.347 -1.261 7.439 1.00 92.25 73 CYS A N 1
ATOM 576 C CA . CYS A 1 73 ? -8.517 -1.909 8.028 1.00 92.25 73 CYS A CA 1
ATOM 577 C C . CYS A 1 73 ? -9.319 -2.662 6.954 1.00 92.25 73 CYS A C 1
ATOM 579 O O . CYS A 1 73 ? -9.149 -2.433 5.754 1.00 92.25 73 CYS A O 1
ATOM 581 N N . SER A 1 74 ? -10.255 -3.512 7.379 1.00 90.06 74 SER A N 1
ATOM 582 C CA . SER A 1 74 ? -11.063 -4.347 6.472 1.00 90.06 74 SER A CA 1
ATOM 583 C C . SER A 1 74 ? -11.817 -3.544 5.395 1.00 90.06 74 SER A C 1
ATOM 585 O O . SER A 1 74 ? -11.905 -3.975 4.247 1.00 90.06 74 SER A O 1
ATOM 587 N N . GLN A 1 75 ? -12.318 -2.350 5.736 1.00 90.94 75 GLN A N 1
ATOM 588 C CA . GLN A 1 75 ? -13.008 -1.470 4.783 1.00 90.94 75 GLN A CA 1
ATOM 589 C C . GLN A 1 75 ? -12.041 -0.918 3.727 1.00 90.94 75 GLN A C 1
ATOM 591 O O . GLN A 1 75 ? -12.250 -1.107 2.531 1.00 90.94 75 GLN A O 1
ATOM 596 N N . CYS A 1 76 ? -10.939 -0.303 4.164 1.00 91.50 76 CYS A N 1
ATOM 597 C CA . CYS A 1 76 ? -9.950 0.279 3.258 1.00 91.50 76 CYS A CA 1
ATOM 598 C C . CYS A 1 76 ? -9.245 -0.775 2.397 1.00 91.50 76 CYS A C 1
ATOM 600 O O . CYS A 1 76 ? -8.876 -0.471 1.266 1.00 91.50 76 CYS A O 1
ATOM 602 N N . TYR A 1 77 ? -9.097 -2.001 2.904 1.00 92.00 77 TYR A N 1
ATOM 603 C CA . TYR A 1 77 ? -8.625 -3.140 2.124 1.00 92.00 77 TYR A CA 1
ATOM 604 C C . TYR A 1 77 ? -9.570 -3.468 0.962 1.00 92.00 77 TYR A C 1
ATOM 606 O O . TYR A 1 77 ? -9.108 -3.602 -0.169 1.00 92.00 77 TYR A O 1
ATOM 614 N N . SER A 1 78 ? -10.883 -3.547 1.213 1.00 91.31 78 SER A N 1
ATOM 615 C CA . SER A 1 78 ? -11.852 -3.854 0.151 1.00 91.31 78 SER A CA 1
ATOM 616 C C . SER A 1 78 ? -11.834 -2.816 -0.976 1.00 91.31 78 SER A C 1
ATOM 618 O O . SER A 1 78 ? -11.826 -3.183 -2.146 1.00 91.31 78 SER A O 1
ATOM 620 N N . GLU A 1 79 ? -11.715 -1.532 -0.632 1.00 90.44 79 GLU A N 1
ATOM 621 C CA . GLU A 1 79 ? -11.579 -0.456 -1.617 1.00 90.44 79 GLU A CA 1
ATOM 622 C C . GLU A 1 79 ? -10.226 -0.484 -2.342 1.00 90.44 79 GLU A C 1
ATOM 624 O O . GLU A 1 79 ? -10.143 -0.126 -3.513 1.00 90.44 79 GLU A O 1
ATOM 629 N N . TYR A 1 80 ? -9.150 -0.875 -1.652 1.00 91.44 80 TYR A N 1
ATOM 630 C CA . TYR A 1 80 ? -7.821 -0.980 -2.254 1.00 91.44 80 TYR A CA 1
ATOM 631 C C . TYR A 1 80 ? -7.750 -2.110 -3.286 1.00 91.44 80 TYR A C 1
ATOM 633 O O . TYR A 1 80 ? -7.153 -1.927 -4.338 1.00 91.44 80 TYR A O 1
ATOM 641 N N . ILE A 1 81 ? -8.370 -3.262 -3.018 1.00 91.19 81 ILE A N 1
ATOM 642 C CA . ILE A 1 81 ? -8.406 -4.376 -3.978 1.00 91.19 81 ILE A CA 1
ATOM 643 C C . ILE A 1 81 ? -9.203 -4.023 -5.238 1.00 91.19 81 ILE A C 1
ATOM 645 O O . ILE A 1 81 ? -8.837 -4.472 -6.321 1.00 91.19 81 ILE A O 1
ATOM 649 N N . ASP A 1 82 ? -10.261 -3.222 -5.107 1.00 90.88 82 ASP A N 1
ATOM 650 C CA . ASP A 1 82 ? -11.070 -2.785 -6.249 1.00 90.88 82 ASP A CA 1
ATOM 651 C C . ASP A 1 82 ? -10.319 -1.783 -7.143 1.00 90.88 82 ASP A C 1
ATOM 653 O O . ASP A 1 82 ? -10.365 -1.875 -8.369 1.00 90.88 82 ASP A O 1
ATOM 657 N N . ASN A 1 83 ? -9.562 -0.858 -6.539 1.00 89.00 83 ASN A N 1
ATOM 658 C CA . ASN A 1 83 ? -8.790 0.148 -7.268 1.00 89.00 83 ASN A CA 1
ATOM 659 C C . ASN A 1 83 ? -7.396 0.379 -6.645 1.00 89.00 83 ASN A C 1
ATOM 661 O O . ASN A 1 83 ? -7.164 1.407 -5.998 1.00 89.00 83 ASN A O 1
ATOM 665 N N . PRO A 1 84 ? -6.436 -0.542 -6.858 1.00 87.44 84 PRO A N 1
ATOM 666 C CA . PRO A 1 84 ? -5.122 -0.488 -6.206 1.00 87.44 84 PRO A CA 1
ATOM 667 C C . PRO A 1 84 ? -4.241 0.658 -6.712 1.00 87.44 84 PRO A C 1
ATOM 669 O O . PRO A 1 84 ? -3.322 1.086 -6.016 1.00 87.44 84 PRO A O 1
ATOM 672 N N . LEU A 1 85 ? -4.525 1.162 -7.916 1.00 86.44 85 LEU A N 1
ATOM 673 C CA . LEU A 1 85 ? -3.801 2.266 -8.549 1.00 86.44 85 LEU A CA 1
ATOM 674 C C . LEU A 1 85 ? -4.516 3.616 -8.398 1.00 86.44 85 LEU A C 1
ATOM 676 O O . LEU A 1 85 ? -4.043 4.607 -8.950 1.00 86.44 85 LEU A O 1
ATOM 680 N N . ALA A 1 86 ? -5.641 3.658 -7.671 1.00 84.19 86 ALA A N 1
ATOM 681 C CA . ALA A 1 86 ? -6.464 4.851 -7.466 1.00 84.19 86 ALA A CA 1
ATOM 682 C C . ALA A 1 86 ? -6.755 5.625 -8.769 1.00 84.19 86 ALA A C 1
ATOM 684 O O . ALA A 1 86 ? -6.785 6.856 -8.782 1.00 84.19 86 ALA A O 1
ATOM 685 N N . ILE A 1 87 ? -6.960 4.907 -9.880 1.00 80.81 87 ILE A N 1
ATOM 686 C CA . ILE A 1 87 ? -7.256 5.532 -11.170 1.00 80.81 87 ILE A CA 1
ATOM 687 C C . ILE A 1 87 ? -8.653 6.137 -11.062 1.00 80.81 87 ILE A C 1
ATOM 689 O O . ILE A 1 87 ? -9.638 5.414 -10.895 1.00 80.81 87 ILE A O 1
ATOM 693 N N . GLU A 1 88 ? -8.743 7.464 -11.135 1.00 77.00 88 GLU A N 1
ATOM 694 C CA . GLU A 1 88 ? -10.027 8.146 -11.220 1.00 77.00 88 GLU A CA 1
ATOM 695 C C . GLU A 1 88 ? -10.662 7.817 -12.572 1.00 77.00 88 GLU A C 1
ATOM 697 O O . GLU A 1 88 ? -10.205 8.258 -13.629 1.00 77.00 88 GLU A O 1
ATOM 702 N N . THR A 1 89 ? -11.741 7.037 -12.562 1.00 66.31 89 THR A N 1
ATOM 703 C CA . THR A 1 89 ? -12.592 6.911 -13.741 1.00 66.31 89 THR A CA 1
ATOM 704 C C . THR A 1 89 ? -13.316 8.239 -13.916 1.00 66.31 89 THR A C 1
ATOM 706 O O . THR A 1 89 ? -14.376 8.459 -13.326 1.00 66.31 89 THR A O 1
ATOM 709 N N . ILE A 1 90 ? -12.738 9.152 -14.697 1.00 63.94 90 ILE A N 1
ATOM 710 C CA . ILE A 1 90 ? -13.436 10.359 -15.136 1.00 63.94 90 ILE A CA 1
ATOM 711 C C . ILE A 1 90 ? -14.614 9.872 -15.978 1.00 63.94 90 ILE A C 1
ATOM 713 O O . ILE A 1 90 ? -14.468 9.529 -17.152 1.00 63.94 90 ILE A O 1
ATOM 717 N N . GLY A 1 91 ? -15.789 9.784 -15.358 1.00 59.78 91 GLY A N 1
ATOM 718 C CA . GLY A 1 91 ? -17.028 9.552 -16.070 1.00 59.78 91 GLY A CA 1
ATOM 719 C C . GLY A 1 91 ? -17.203 10.707 -17.041 1.00 59.78 91 GLY A C 1
ATOM 720 O O . GLY A 1 91 ? -17.539 11.813 -16.624 1.00 59.78 91 GLY A O 1
ATOM 721 N N . LEU A 1 92 ? -16.940 10.469 -18.327 1.00 62.16 92 LEU A N 1
ATOM 722 C CA . LEU A 1 92 ? -17.326 11.375 -19.400 1.00 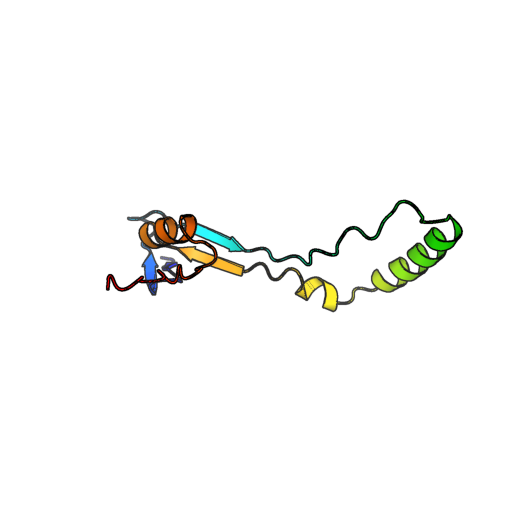62.16 92 LEU A CA 1
ATOM 723 C C . LEU A 1 92 ? -18.854 11.458 -19.366 1.00 62.16 92 LEU A C 1
ATOM 725 O O . LEU A 1 92 ? -19.563 10.655 -19.972 1.00 62.16 92 LEU A O 1
ATOM 729 N N . GLY A 1 93 ? -19.363 12.391 -18.565 1.00 52.81 93 GLY A N 1
ATOM 730 C CA . GLY A 1 93 ? -20.767 12.734 -18.484 1.00 52.81 93 GLY A CA 1
ATOM 731 C C . GLY A 1 93 ? -21.166 13.363 -19.805 1.00 52.81 93 GLY A C 1
ATOM 732 O O . GLY A 1 93 ? -21.117 14.580 -19.957 1.00 52.81 93 GLY A O 1
ATOM 733 N N . PHE A 1 94 ? -21.532 12.532 -20.779 1.00 60.09 94 PHE A N 1
ATOM 734 C CA . PHE A 1 94 ? -22.188 13.000 -21.988 1.00 60.09 94 PHE A CA 1
ATOM 735 C C . PHE A 1 94 ? -23.523 13.616 -21.564 1.00 60.09 94 PHE A C 1
ATOM 737 O O . PHE A 1 94 ? -24.500 12.912 -21.301 1.00 60.09 94 PHE A O 1
ATOM 744 N N . SER A 1 95 ? -23.539 14.945 -21.442 1.00 60.84 95 SER A N 1
ATOM 745 C CA . SER A 1 95 ? -24.764 15.718 -21.288 1.00 60.84 95 SER A CA 1
ATOM 746 C C . SER A 1 95 ? -25.674 15.371 -22.460 1.00 60.84 95 SER A C 1
ATOM 748 O O . SER A 1 95 ? -25.326 15.620 -23.614 1.00 60.84 95 SER A O 1
ATOM 750 N N . LYS A 1 96 ? -26.820 14.752 -22.165 1.00 50.59 96 LYS A N 1
ATOM 751 C CA . LYS A 1 96 ? -27.881 14.533 -23.148 1.00 50.59 96 LYS A CA 1
ATOM 752 C C . LYS A 1 96 ? -28.368 15.905 -23.617 1.00 50.59 96 LYS A C 1
ATOM 754 O O 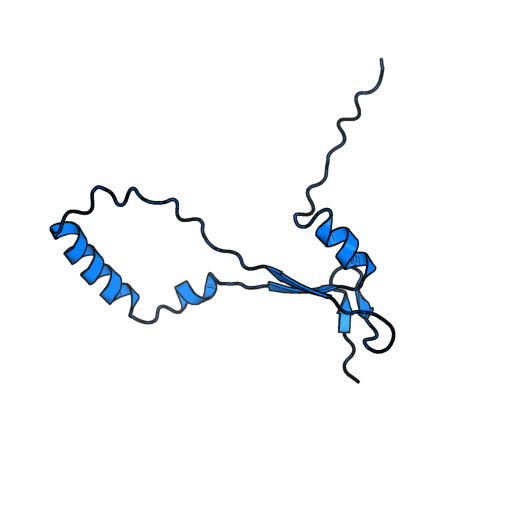. LYS A 1 96 ? -28.920 16.649 -22.810 1.00 50.59 96 LYS A O 1
ATOM 759 N N . ASN A 1 97 ? -28.108 16.219 -24.883 1.00 40.38 97 ASN A N 1
ATOM 760 C CA . ASN A 1 97 ? -28.756 17.302 -25.624 1.00 40.38 97 ASN A CA 1
ATOM 761 C C . ASN A 1 97 ? -29.995 16.750 -26.330 1.00 40.38 97 ASN A C 1
ATOM 763 O O . ASN A 1 97 ? -29.911 15.594 -26.809 1.00 40.38 97 ASN A O 1
#

Foldseek 3Di:
DDWDAA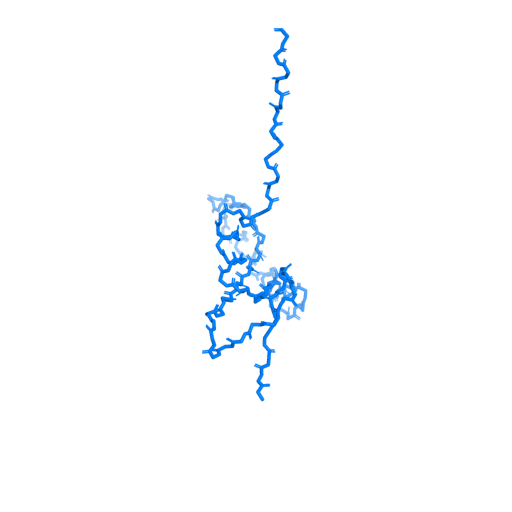PPPRDTDDVVPFDKDKDKDWDADCPDPPPPPDCDPVNVVVVVVVVVVPVPPDVVVVVNGPIDMGIHTPVVVVVCVVPVPPDPPPPPPPPDD

Radius of gyration: 23.02 Å; chains: 1; bounding box: 63×32×54 Å